Protein AF-A0A2U9IHQ5-F1 (afdb_monomer_lite)

Organism: NCBI:txid41673

Structure (mmCIF, N/CA/C/O backbone):
data_AF-A0A2U9IHQ5-F1
#
_entry.id   AF-A0A2U9IHQ5-F1
#
loop_
_atom_site.group_PDB
_atom_site.id
_atom_site.type_symbol
_atom_site.label_atom_id
_atom_site.label_alt_id
_atom_site.label_comp_id
_atom_site.label_asym_id
_atom_site.label_entity_id
_atom_site.label_seq_id
_atom_site.pdbx_PDB_ins_code
_atom_site.Cartn_x
_atom_site.Cartn_y
_atom_site.Cartn_z
_atom_site.occupancy
_atom_site.B_iso_or_equiv
_atom_site.auth_seq_id
_atom_site.auth_comp_id
_atom_site.auth_asym_id
_atom_site.auth_atom_id
_atom_site.pdbx_PDB_model_num
ATOM 1 N N . MET A 1 1 ? -23.491 16.744 39.537 1.00 53.31 1 MET A N 1
ATOM 2 C CA . MET A 1 1 ? -24.767 15.993 39.490 1.00 53.31 1 MET A CA 1
ATOM 3 C C . MET A 1 1 ? -25.216 15.752 40.927 1.00 53.31 1 MET A C 1
ATOM 5 O O . MET A 1 1 ? -24.406 15.285 41.714 1.00 53.31 1 MET A O 1
ATOM 9 N N . SER A 1 2 ? -26.410 16.218 41.304 1.00 63.22 2 SER A N 1
ATOM 10 C CA . S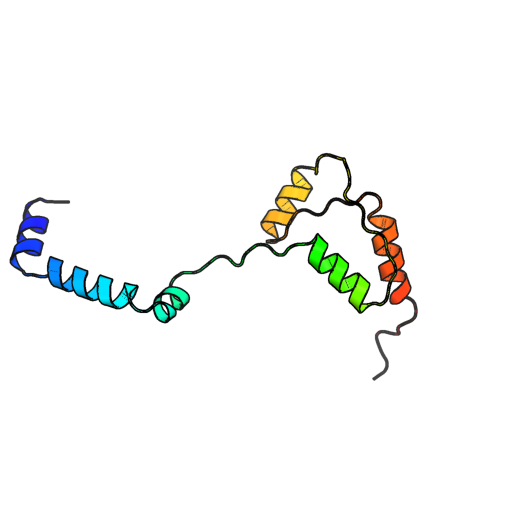ER A 1 2 ? -26.846 16.400 42.704 1.00 63.22 2 SER A CA 1
ATOM 11 C C . SER A 1 2 ? -26.927 15.088 43.510 1.00 63.22 2 SER A C 1
ATOM 13 O O . SER A 1 2 ? -27.412 14.080 43.001 1.00 63.22 2 SER A O 1
ATOM 15 N N . PHE A 1 3 ? -26.499 15.110 44.780 1.00 70.94 3 PHE A N 1
ATOM 16 C CA . PHE A 1 3 ? -26.532 13.970 45.719 1.00 70.94 3 PHE A CA 1
ATOM 17 C C . PHE A 1 3 ? -27.929 13.348 45.890 1.00 70.94 3 PHE A C 1
ATOM 19 O O . PHE A 1 3 ? -28.043 12.136 46.057 1.00 70.94 3 PHE A O 1
ATOM 26 N N . LEU A 1 4 ? -28.987 14.160 45.792 1.00 70.44 4 LEU A N 1
ATOM 27 C CA . LEU A 1 4 ? -30.382 13.709 45.882 1.00 70.44 4 LEU A CA 1
ATOM 28 C C . LEU A 1 4 ? -30.773 12.786 44.727 1.00 70.44 4 LEU A C 1
ATOM 30 O O . LEU A 1 4 ? -31.437 11.777 44.936 1.00 70.44 4 LEU A O 1
ATOM 34 N N . ILE A 1 5 ? -30.307 13.105 43.519 1.00 68.69 5 ILE A N 1
ATOM 35 C CA . ILE A 1 5 ? -30.549 12.284 42.332 1.00 68.69 5 ILE A CA 1
ATOM 36 C C . ILE A 1 5 ? -29.885 10.921 42.538 1.00 68.69 5 ILE A C 1
ATOM 38 O O . ILE A 1 5 ? -30.525 9.888 42.383 1.00 68.69 5 ILE A O 1
ATOM 42 N N . ARG A 1 6 ? -28.631 10.910 43.003 1.00 65.75 6 ARG A N 1
ATOM 43 C CA . ARG A 1 6 ? -27.877 9.674 43.253 1.00 65.75 6 ARG A CA 1
ATOM 44 C C . ARG A 1 6 ? -28.517 8.785 44.327 1.00 65.75 6 ARG A C 1
ATOM 46 O O . ARG A 1 6 ? -28.525 7.571 44.177 1.00 65.75 6 ARG A O 1
ATOM 53 N N . TYR A 1 7 ? -29.074 9.380 45.384 1.00 71.38 7 TYR A N 1
ATOM 54 C CA . TYR A 1 7 ? -29.791 8.645 46.429 1.00 71.38 7 TYR A CA 1
ATOM 55 C C . TYR A 1 7 ? -31.100 8.027 45.910 1.00 71.38 7 TYR A C 1
ATOM 57 O O . TYR A 1 7 ? -31.367 6.859 46.175 1.00 71.38 7 TYR A O 1
ATOM 65 N N . LEU A 1 8 ? -31.873 8.770 45.109 1.00 65.94 8 LEU A N 1
ATOM 66 C CA . LEU A 1 8 ? -33.109 8.274 44.490 1.00 65.94 8 LEU A CA 1
ATOM 67 C C . LEU A 1 8 ? -32.851 7.139 43.488 1.00 65.94 8 LEU A C 1
ATOM 69 O O . LEU A 1 8 ? -33.575 6.146 43.494 1.00 65.94 8 LEU A O 1
ATOM 73 N N . PHE A 1 9 ? -31.799 7.241 42.671 1.00 63.19 9 PHE A N 1
ATOM 74 C CA . PHE A 1 9 ? -31.387 6.164 41.758 1.00 63.19 9 PHE A CA 1
ATOM 75 C C . PHE A 1 9 ? -30.997 4.884 42.506 1.00 63.19 9 PHE A C 1
ATOM 77 O O . PHE A 1 9 ? -31.362 3.788 42.088 1.00 63.19 9 PHE A O 1
ATOM 84 N N . LYS A 1 10 ? -30.317 5.028 43.647 1.00 65.38 10 LYS A N 1
ATOM 85 C CA . LYS A 1 10 ? -29.891 3.897 44.475 1.00 65.38 10 LYS A CA 1
ATOM 86 C C . LYS A 1 10 ? -31.054 3.226 45.213 1.00 65.38 10 LYS A C 1
ATOM 88 O O . LYS A 1 10 ? -31.044 2.018 45.403 1.00 65.38 10 LYS A O 1
ATOM 93 N N . GLN A 1 11 ? -32.061 3.994 45.634 1.00 69.81 11 GLN A N 1
ATOM 94 C CA . GLN A 1 11 ? -33.216 3.457 46.363 1.00 69.81 11 GLN A CA 1
ATOM 95 C C . GLN A 1 11 ? -34.275 2.826 45.445 1.00 69.81 11 GLN A C 1
ATOM 97 O O . GLN A 1 11 ? -35.040 1.974 45.883 1.00 69.81 11 GLN A O 1
ATOM 102 N N . SER A 1 12 ? -34.325 3.245 44.180 1.00 72.00 12 SER A N 1
ATOM 103 C CA . SER A 1 12 ? -35.300 2.768 43.190 1.00 72.00 12 SER A CA 1
ATOM 104 C C . SER A 1 12 ? -34.889 1.476 42.479 1.00 72.00 12 SER A C 1
ATOM 106 O O . SER A 1 12 ? -35.662 0.973 41.671 1.00 72.00 12 SER A O 1
ATOM 108 N N . GLY A 1 13 ? -33.685 0.951 42.739 1.00 70.12 13 GLY A N 1
ATOM 109 C CA . GLY A 1 13 ? -33.154 -0.231 42.047 1.00 70.12 13 GLY A CA 1
ATOM 110 C C . GLY A 1 13 ? -32.787 0.019 40.580 1.00 70.12 13 GLY A C 1
ATOM 111 O O . GLY A 1 13 ? -32.290 -0.880 39.913 1.00 70.12 13 GLY A O 1
ATOM 112 N N . ILE A 1 14 ? -32.962 1.250 40.081 1.00 72.81 14 ILE A N 1
ATOM 113 C CA . ILE A 1 14 ? -32.634 1.626 38.700 1.00 72.81 14 ILE A CA 1
ATOM 114 C C . ILE A 1 14 ? -31.141 1.416 38.421 1.00 72.81 14 ILE A C 1
ATOM 116 O O . ILE A 1 14 ? -30.767 1.081 37.303 1.00 72.81 14 ILE A O 1
ATOM 120 N N . GLU A 1 15 ? -30.284 1.597 39.429 1.00 70.19 15 GLU A N 1
ATOM 121 C CA . GLU A 1 15 ? -28.846 1.345 39.301 1.00 70.19 15 GLU A CA 1
ATOM 122 C C . GLU A 1 15 ? -28.555 -0.133 38.983 1.00 70.19 15 GLU A C 1
ATOM 124 O O . GLU A 1 15 ? -27.732 -0.401 38.110 1.00 70.19 15 GLU A O 1
ATOM 129 N N . ASP A 1 16 ? -29.286 -1.074 39.591 1.00 76.81 16 ASP A N 1
ATOM 130 C CA . ASP A 1 16 ? -29.162 -2.510 39.311 1.00 76.81 16 ASP A CA 1
ATOM 131 C C . ASP A 1 16 ? -29.779 -2.870 37.953 1.00 76.81 16 ASP A C 1
ATOM 133 O O . ASP A 1 16 ? -29.166 -3.601 37.182 1.00 76.81 16 ASP A O 1
ATOM 137 N N . THR A 1 17 ? -30.921 -2.275 37.592 1.00 72.19 17 THR A N 1
ATOM 138 C CA . THR A 1 17 ? -31.567 -2.503 36.285 1.00 72.19 17 THR A CA 1
ATOM 139 C C . THR A 1 17 ? -30.731 -1.981 35.115 1.00 72.19 17 THR A C 1
ATOM 141 O O . THR A 1 17 ? -30.634 -2.627 34.075 1.00 72.19 17 THR A O 1
ATOM 144 N N . ILE A 1 18 ? -30.092 -0.815 35.267 1.00 73.50 18 ILE A N 1
ATOM 145 C CA . ILE A 1 18 ? -29.154 -0.287 34.264 1.00 7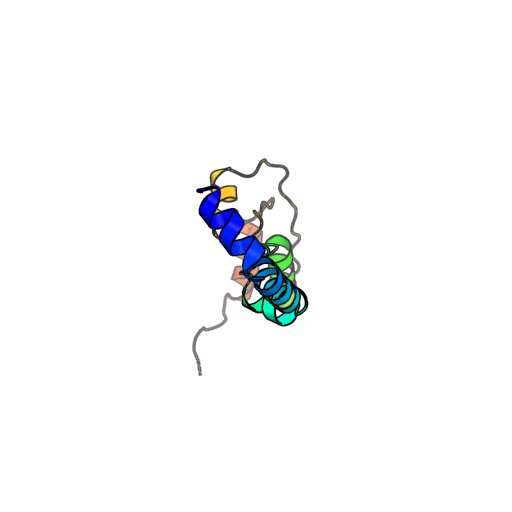3.50 18 ILE A CA 1
ATOM 146 C C . ILE A 1 18 ? -27.936 -1.205 34.152 1.00 73.50 18 ILE A C 1
ATOM 148 O O . ILE A 1 18 ? -27.408 -1.392 33.056 1.00 73.50 18 ILE A O 1
ATOM 152 N N . LYS A 1 19 ? -27.479 -1.763 35.274 1.00 76.38 19 LYS A N 1
ATOM 153 C CA . LYS A 1 19 ? -26.313 -2.638 35.312 1.00 76.38 19 LYS A CA 1
ATOM 154 C C . LYS A 1 19 ? -26.595 -3.994 34.663 1.00 76.38 19 LYS A C 1
ATOM 156 O O . LYS A 1 19 ? -25.791 -4.409 33.838 1.00 76.38 19 LYS A O 1
ATOM 161 N N . GLU A 1 20 ? -27.744 -4.607 34.942 1.00 77.81 20 GLU A N 1
ATOM 162 C CA . GLU A 1 20 ? -28.218 -5.815 34.249 1.00 77.81 20 GLU A CA 1
ATOM 163 C C . GLU A 1 20 ? -28.378 -5.566 32.748 1.00 77.81 20 GLU A C 1
ATOM 165 O O . GLU A 1 20 ? -27.838 -6.321 31.949 1.00 77.81 20 GLU A O 1
ATOM 170 N N . ALA A 1 21 ? -29.021 -4.463 32.349 1.00 72.38 21 ALA A N 1
ATOM 171 C CA . ALA A 1 21 ? -29.175 -4.125 30.934 1.00 72.38 21 ALA A CA 1
ATOM 172 C C . ALA A 1 21 ? -27.820 -3.904 30.234 1.00 72.38 21 ALA A C 1
ATOM 174 O O . ALA A 1 21 ? -27.630 -4.315 29.092 1.00 72.38 21 ALA A O 1
ATOM 175 N N . MET A 1 22 ? -26.855 -3.268 30.907 1.00 69.00 22 MET A N 1
ATOM 176 C CA . MET A 1 22 ? -25.492 -3.110 30.389 1.00 69.00 22 MET A CA 1
ATOM 177 C C . MET A 1 22 ? -24.755 -4.449 30.288 1.00 69.00 22 MET A C 1
ATOM 179 O O . MET A 1 22 ? -24.048 -4.658 29.304 1.00 69.00 22 MET A O 1
ATOM 183 N N . GLU A 1 23 ? -24.903 -5.346 31.265 1.00 73.69 23 GLU A N 1
ATOM 184 C CA . GLU A 1 23 ? -24.324 -6.696 31.227 1.00 73.69 23 GLU A CA 1
ATOM 185 C C . GLU A 1 23 ? -24.926 -7.531 30.090 1.00 73.69 23 GLU A C 1
ATOM 187 O O . GLU A 1 23 ? -24.182 -8.170 29.351 1.00 73.69 23 GLU A O 1
ATOM 192 N N . GLU A 1 24 ? -26.236 -7.445 29.863 1.00 68.56 24 GLU A N 1
ATOM 193 C CA . GLU A 1 24 ? -26.917 -8.127 28.759 1.00 68.56 24 GLU A CA 1
ATOM 194 C C . GLU A 1 24 ? -26.422 -7.604 27.399 1.00 68.56 24 GLU A C 1
ATOM 196 O O . GLU A 1 24 ? -25.996 -8.385 26.547 1.00 68.56 24 GLU A O 1
ATOM 201 N N . ILE A 1 25 ? -26.338 -6.277 27.238 1.00 67.75 25 ILE A N 1
ATOM 202 C CA . ILE A 1 25 ? -25.814 -5.615 26.030 1.00 67.75 25 ILE A CA 1
ATOM 203 C C . ILE A 1 25 ? -24.341 -5.956 25.776 1.00 67.75 25 ILE A C 1
ATOM 205 O O . ILE A 1 25 ? -23.929 -6.090 24.626 1.00 67.75 25 ILE A O 1
ATOM 209 N N . THR A 1 26 ? -23.525 -6.060 26.828 1.00 67.25 26 THR A N 1
ATOM 210 C CA . THR A 1 26 ? -22.088 -6.348 26.682 1.00 67.25 26 THR A CA 1
ATOM 211 C C . THR A 1 26 ? -21.770 -7.835 26.554 1.00 67.25 26 THR A C 1
ATOM 213 O O . THR A 1 26 ? -20.682 -8.180 26.088 1.00 67.25 26 THR A O 1
ATOM 216 N N . SER A 1 27 ? -22.700 -8.714 26.932 1.00 72.31 27 SER A N 1
ATOM 217 C CA . SER A 1 27 ? -22.550 -10.166 26.802 1.00 72.31 27 SER A CA 1
ATOM 218 C C . SER A 1 27 ? -22.721 -10.666 25.365 1.00 72.31 27 SER A C 1
ATOM 220 O O . SER A 1 27 ? -22.121 -11.678 24.994 1.00 72.31 27 SER A O 1
ATOM 222 N N . ASP A 1 28 ? -23.473 -9.936 24.539 1.00 72.88 28 ASP A N 1
ATOM 223 C CA . ASP A 1 28 ? -23.677 -10.261 23.132 1.00 72.88 28 ASP A CA 1
ATOM 224 C C . ASP A 1 28 ? -22.614 -9.578 22.258 1.00 72.88 28 ASP A C 1
ATOM 226 O O . ASP A 1 28 ? -22.681 -8.397 21.901 1.00 72.88 28 ASP A O 1
ATOM 230 N N . LYS A 1 29 ? -21.584 -10.354 21.921 1.00 67.56 29 LYS A N 1
ATOM 231 C CA . LYS A 1 29 ? -20.464 -9.902 21.094 1.00 67.56 29 LYS A CA 1
ATOM 232 C C . LYS A 1 29 ? -20.903 -9.516 19.676 1.00 67.56 29 LYS A C 1
ATOM 234 O O . LYS A 1 29 ? -20.298 -8.612 19.102 1.00 67.56 29 LYS A O 1
ATOM 239 N N . ASP A 1 30 ? -21.947 -10.146 19.139 1.00 71.12 30 ASP A N 1
ATOM 240 C CA . ASP A 1 30 ? -22.455 -9.857 17.796 1.00 71.12 30 ASP A CA 1
ATOM 241 C C . ASP A 1 30 ? -23.227 -8.527 17.791 1.00 71.12 30 ASP A C 1
ATOM 243 O O . ASP A 1 30 ? -23.089 -7.717 16.871 1.00 71.12 30 ASP A O 1
ATOM 247 N N . PHE A 1 31 ? -23.963 -8.238 18.868 1.00 68.19 31 PHE A N 1
ATOM 248 C CA . PHE A 1 31 ? -24.610 -6.940 19.081 1.00 68.19 31 PHE A CA 1
ATOM 249 C C . PHE A 1 31 ? -23.598 -5.805 19.300 1.00 68.19 31 PHE A C 1
ATOM 251 O O . PHE A 1 31 ? -23.733 -4.720 18.728 1.00 68.19 31 PHE A O 1
ATOM 258 N N . LEU A 1 32 ? -22.538 -6.052 20.075 1.00 67.88 32 LEU A N 1
ATOM 259 C CA . LEU A 1 32 ? -21.444 -5.092 20.237 1.00 67.88 32 LEU A CA 1
ATOM 260 C C . LEU A 1 32 ? -20.730 -4.803 18.912 1.00 67.88 32 LEU A C 1
ATOM 262 O O . LEU A 1 32 ? -20.388 -3.651 18.653 1.00 67.88 32 LEU A O 1
ATOM 266 N N . ASP A 1 33 ? -20.536 -5.808 18.058 1.00 67.81 33 ASP A N 1
ATOM 267 C CA . ASP A 1 33 ? -19.934 -5.628 16.733 1.00 67.81 33 ASP A CA 1
ATOM 268 C C . ASP A 1 33 ? -20.834 -4.815 15.777 1.00 67.81 33 ASP A C 1
ATOM 270 O O . ASP A 1 33 ? -20.314 -4.148 14.882 1.00 67.81 33 ASP A O 1
ATOM 274 N N . LEU A 1 34 ? -22.158 -4.791 15.993 1.00 68.44 34 LEU A N 1
ATOM 275 C CA . LEU A 1 34 ? -23.107 -3.956 15.238 1.00 68.44 34 LEU A CA 1
ATOM 276 C C . LEU A 1 34 ? -23.119 -2.483 15.677 1.00 68.44 34 LEU A C 1
ATOM 278 O O . LEU A 1 34 ? -23.372 -1.599 14.857 1.00 68.44 34 LEU A O 1
ATOM 282 N N . ILE A 1 35 ? -22.876 -2.203 16.960 1.00 72.38 35 ILE A N 1
ATOM 283 C CA . ILE A 1 35 ? -22.979 -0.843 17.526 1.00 72.38 35 ILE A CA 1
ATOM 284 C C . ILE A 1 35 ? -21.619 -0.152 17.574 1.00 72.38 35 ILE A C 1
ATOM 286 O O . ILE A 1 35 ? -21.517 1.066 17.396 1.00 72.38 35 ILE A O 1
ATOM 290 N N . ILE A 1 36 ? -20.553 -0.914 17.814 1.00 70.88 36 ILE A N 1
ATOM 291 C CA . ILE A 1 36 ? -19.198 -0.383 17.817 1.00 70.88 36 ILE A CA 1
ATOM 292 C C . ILE A 1 36 ? -18.780 -0.194 16.362 1.00 70.88 36 ILE A C 1
ATOM 294 O O . ILE A 1 36 ? -18.376 -1.138 15.685 1.00 70.88 36 ILE A O 1
ATOM 298 N N . ILE A 1 37 ? -18.808 1.057 15.900 1.00 66.19 37 ILE A N 1
ATOM 299 C CA . ILE A 1 37 ? -18.168 1.448 14.643 1.00 66.19 37 ILE A CA 1
ATOM 300 C C . ILE A 1 37 ? -16.662 1.232 14.818 1.00 66.19 37 ILE A C 1
ATOM 302 O O . ILE A 1 37 ? -15.935 2.103 15.301 1.00 66.19 37 ILE A O 1
ATOM 306 N N . ARG A 1 38 ? -16.184 0.038 14.463 1.00 66.69 38 ARG A N 1
ATOM 307 C CA . ARG A 1 38 ? -14.756 -0.250 14.398 1.00 66.69 38 ARG A CA 1
ATOM 308 C C . ARG A 1 38 ? -14.224 0.394 13.121 1.00 66.69 38 ARG A C 1
ATOM 310 O O . ARG A 1 38 ? -14.679 0.023 12.037 1.00 66.69 38 ARG A O 1
ATOM 317 N N . PRO A 1 39 ? -13.284 1.354 13.204 1.00 66.62 39 PRO A N 1
ATOM 318 C CA . PRO A 1 39 ? -12.628 1.838 12.003 1.00 66.62 39 PRO A CA 1
ATOM 319 C C . PRO A 1 39 ? -11.979 0.638 11.313 1.00 66.62 39 PRO A C 1
ATOM 321 O O . PRO A 1 39 ? -11.297 -0.163 11.958 1.00 66.62 39 PRO A O 1
ATOM 324 N N . SER A 1 40 ? -12.238 0.483 10.014 1.00 73.50 40 SER A N 1
ATOM 325 C CA . SER A 1 40 ? -11.587 -0.571 9.240 1.00 73.50 40 SER A CA 1
ATOM 326 C C . SER A 1 40 ? -10.075 -0.376 9.343 1.00 73.50 40 SER A C 1
ATOM 328 O O . SER A 1 40 ? -9.615 0.755 9.147 1.00 73.50 40 SER A O 1
ATOM 330 N N . PRO A 1 41 ? -9.300 -1.429 9.659 1.00 80.19 41 PRO A N 1
ATOM 331 C CA . PRO A 1 41 ? -7.853 -1.305 9.731 1.00 80.19 41 PRO A CA 1
ATOM 332 C C . PRO A 1 41 ? -7.319 -0.779 8.392 1.00 80.19 41 PRO A C 1
ATOM 334 O O . PRO A 1 41 ? -7.887 -1.105 7.343 1.00 80.19 41 PRO A O 1
ATOM 337 N N . PRO A 1 42 ? -6.258 0.043 8.409 1.00 82.06 42 PRO A N 1
ATOM 338 C CA . PRO A 1 42 ? -5.707 0.584 7.181 1.00 82.06 42 PRO A CA 1
ATOM 339 C C . PRO A 1 42 ? -5.236 -0.555 6.281 1.00 82.06 42 PRO A C 1
ATOM 341 O O . PRO A 1 42 ? -4.593 -1.502 6.743 1.00 82.06 42 PRO A O 1
ATOM 344 N N . SER A 1 43 ? -5.541 -0.455 4.989 1.00 86.38 43 SER A N 1
ATOM 345 C CA . SER A 1 43 ? -5.078 -1.446 4.021 1.00 86.38 43 SER A CA 1
ATOM 346 C C . SER A 1 43 ? -3.560 -1.353 3.848 1.00 86.38 43 SER A C 1
ATOM 348 O O . SER A 1 43 ? -2.989 -0.257 3.802 1.00 86.38 43 SER A O 1
ATOM 350 N N . ASN A 1 44 ? -2.886 -2.501 3.757 1.00 91.31 44 ASN A N 1
ATOM 351 C CA . ASN A 1 44 ? -1.446 -2.549 3.542 1.00 91.31 44 ASN A CA 1
ATOM 352 C C . ASN A 1 44 ? -1.122 -2.331 2.057 1.00 91.31 44 ASN A C 1
ATOM 354 O O . ASN A 1 44 ? -1.136 -3.270 1.262 1.00 91.31 44 ASN A O 1
ATOM 358 N N . SER A 1 45 ? -0.766 -1.097 1.693 1.00 91.12 45 SER A N 1
ATOM 359 C CA . SER A 1 45 ? -0.497 -0.685 0.310 1.00 91.12 45 SER A CA 1
ATOM 360 C C . SER A 1 45 ? 0.538 -1.554 -0.401 1.00 91.12 45 SER A C 1
AT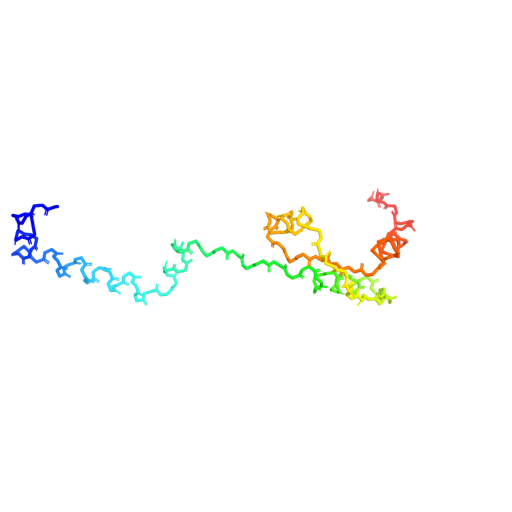OM 362 O O . SER A 1 45 ? 0.389 -1.834 -1.588 1.00 91.12 45 SER A O 1
ATOM 364 N N . LYS A 1 46 ? 1.593 -1.992 0.302 1.00 91.06 46 LYS A N 1
ATOM 365 C CA . LYS A 1 46 ? 2.648 -2.822 -0.300 1.00 91.06 46 LYS A CA 1
ATOM 366 C C . LYS A 1 46 ? 2.130 -4.216 -0.624 1.00 91.06 46 LYS A C 1
ATOM 368 O O . LYS A 1 46 ? 2.417 -4.751 -1.690 1.00 91.06 46 LYS A O 1
ATOM 373 N N . GLU A 1 47 ? 1.370 -4.799 0.296 1.00 91.88 47 GLU A N 1
ATOM 374 C CA . GLU A 1 47 ? 0.778 -6.119 0.108 1.00 91.88 47 GLU A CA 1
ATOM 375 C C . GLU A 1 47 ? -0.241 -6.112 -1.032 1.00 91.88 47 GLU A C 1
ATOM 377 O O . GLU A 1 47 ? -0.190 -6.980 -1.900 1.00 91.88 47 GLU A O 1
ATOM 382 N N . GLU A 1 48 ? -1.102 -5.097 -1.084 1.00 91.31 48 GLU A N 1
ATOM 383 C CA . GLU A 1 48 ? -2.071 -4.928 -2.168 1.00 91.31 48 GLU A CA 1
ATOM 384 C C . GLU A 1 48 ? -1.388 -4.730 -3.527 1.00 91.31 48 GLU A C 1
ATOM 386 O O . GLU A 1 48 ? -1.781 -5.352 -4.515 1.00 91.31 48 GLU A O 1
ATOM 391 N N . LEU A 1 49 ? -0.302 -3.952 -3.582 1.00 92.56 49 LEU A N 1
ATOM 392 C CA . LEU A 1 49 ? 0.479 -3.803 -4.807 1.00 92.56 49 LEU A CA 1
ATOM 393 C C . LEU A 1 49 ? 1.130 -5.129 -5.240 1.00 92.56 49 LEU A C 1
ATOM 395 O O . LEU A 1 49 ? 1.074 -5.480 -6.417 1.00 92.56 49 LEU A O 1
ATOM 399 N N . MET A 1 50 ? 1.704 -5.899 -4.309 1.00 92.44 50 MET A N 1
ATOM 400 C CA . MET A 1 50 ? 2.269 -7.222 -4.614 1.00 92.44 50 MET A CA 1
ATOM 401 C C . MET A 1 50 ? 1.202 -8.207 -5.104 1.00 92.44 50 MET A C 1
ATOM 403 O O . MET A 1 50 ? 1.445 -8.948 -6.058 1.00 92.44 50 MET A O 1
ATOM 407 N N . LYS A 1 51 ? 0.010 -8.206 -4.490 1.00 93.31 51 LYS A N 1
ATOM 408 C CA . LYS A 1 51 ? -1.135 -9.008 -4.949 1.00 93.31 51 LYS A CA 1
ATOM 409 C C . LYS A 1 51 ? -1.522 -8.634 -6.376 1.00 93.31 51 LYS A C 1
ATOM 411 O O . LYS A 1 51 ? -1.688 -9.526 -7.201 1.00 93.31 51 LYS A O 1
ATOM 416 N N . LEU A 1 52 ? -1.613 -7.339 -6.680 1.00 91.44 52 LEU A N 1
ATOM 417 C CA . LEU A 1 52 ? -1.929 -6.853 -8.022 1.00 91.44 52 LEU A CA 1
ATOM 418 C C . LEU A 1 52 ? -0.896 -7.327 -9.051 1.00 91.44 52 LEU A C 1
ATOM 420 O O . LEU A 1 52 ? -1.270 -7.916 -10.058 1.00 91.44 52 LEU A O 1
ATOM 424 N N . ILE A 1 53 ? 0.395 -7.153 -8.775 1.00 92.38 53 ILE A N 1
ATOM 425 C CA . ILE A 1 53 ? 1.482 -7.577 -9.672 1.00 92.38 53 ILE A CA 1
ATOM 426 C C . ILE A 1 53 ? 1.436 -9.087 -9.923 1.00 92.38 53 ILE A C 1
ATOM 428 O O . ILE A 1 53 ? 1.504 -9.525 -11.073 1.00 92.38 53 ILE A O 1
ATOM 432 N N . LYS A 1 54 ? 1.233 -9.880 -8.864 1.00 92.44 54 LYS A N 1
ATOM 433 C CA . LYS A 1 54 ? 1.087 -11.336 -8.963 1.00 92.44 54 LYS A CA 1
ATOM 434 C C . LYS A 1 54 ? -0.133 -11.734 -9.793 1.00 92.44 54 LYS A C 1
ATOM 436 O O . LYS A 1 54 ? -0.030 -12.634 -10.622 1.00 92.44 54 LYS A O 1
ATOM 441 N N . ASN A 1 55 ? -1.266 -11.063 -9.598 1.00 91.62 55 ASN A N 1
ATOM 442 C CA . ASN A 1 55 ? -2.496 -11.328 -10.346 1.00 91.62 55 ASN A CA 1
ATOM 443 C C . ASN A 1 55 ? -2.350 -11.000 -11.839 1.00 91.62 55 ASN A C 1
ATOM 445 O O . ASN A 1 55 ? -2.971 -11.659 -12.666 1.00 91.62 55 ASN A O 1
ATOM 449 N N . LEU A 1 56 ? -1.511 -10.020 -12.182 1.00 90.38 56 LEU A N 1
ATOM 450 C CA . LEU A 1 56 ? -1.182 -9.672 -13.567 1.00 90.38 56 LEU A CA 1
ATOM 451 C C . LEU A 1 56 ? -0.095 -10.574 -14.180 1.00 90.38 56 LEU A C 1
ATOM 453 O O . LEU A 1 56 ? 0.219 -10.430 -15.360 1.00 90.38 56 LEU A O 1
ATOM 457 N N . GLY A 1 57 ? 0.491 -11.492 -13.403 1.00 89.31 57 GLY A N 1
ATOM 458 C CA . GLY A 1 57 ? 1.582 -12.358 -13.856 1.00 89.31 57 GLY A CA 1
ATOM 459 C C . GLY A 1 57 ? 2.871 -11.599 -14.183 1.00 89.31 57 GLY A C 1
ATOM 460 O O . GLY A 1 57 ? 3.657 -12.061 -15.008 1.00 89.31 57 GLY A O 1
ATOM 461 N N . LEU A 1 58 ? 3.073 -10.424 -13.580 1.00 89.50 58 LEU A N 1
ATOM 462 C CA . LEU A 1 58 ? 4.242 -9.580 -13.817 1.00 89.50 58 LEU A CA 1
ATOM 463 C C . LEU A 1 58 ? 5.367 -9.939 -12.840 1.00 89.50 58 LEU A C 1
ATOM 465 O O . LEU A 1 58 ? 5.128 -10.115 -11.646 1.00 89.50 58 LEU A O 1
ATOM 469 N N . ASP A 1 59 ? 6.601 -9.989 -13.339 1.00 87.12 59 ASP A N 1
ATOM 470 C CA . ASP A 1 59 ? 7.800 -10.128 -12.510 1.00 87.12 59 ASP A CA 1
ATOM 471 C C . ASP A 1 59 ? 8.406 -8.741 -12.257 1.00 87.12 59 ASP A C 1
ATOM 473 O O . ASP A 1 59 ? 9.158 -8.195 -13.069 1.00 87.12 59 ASP A O 1
ATOM 477 N N . ILE A 1 60 ? 7.978 -8.111 -11.161 1.00 88.50 60 ILE A N 1
ATOM 478 C CA . ILE A 1 60 ? 8.427 -6.778 -10.757 1.00 88.50 60 ILE A CA 1
ATOM 479 C C . ILE A 1 60 ? 8.982 -6.861 -9.341 1.00 88.50 60 ILE A C 1
ATOM 481 O O . ILE A 1 60 ? 8.260 -7.147 -8.385 1.00 88.50 60 ILE A O 1
ATOM 485 N N . GLU A 1 61 ? 10.261 -6.534 -9.198 1.00 86.12 61 GLU A N 1
ATOM 486 C CA . GLU A 1 61 ? 10.904 -6.438 -7.896 1.00 86.12 61 GLU A CA 1
ATOM 487 C C . GLU A 1 61 ? 10.516 -5.120 -7.203 1.00 86.12 61 GLU A C 1
ATOM 489 O O . GLU A 1 61 ? 10.882 -4.032 -7.651 1.00 86.12 61 GLU A O 1
ATOM 494 N N . ILE A 1 62 ? 9.773 -5.208 -6.095 1.00 87.25 62 ILE A N 1
ATOM 495 C CA . ILE A 1 62 ? 9.459 -4.051 -5.247 1.00 87.25 62 ILE A CA 1
ATOM 496 C C . ILE A 1 62 ? 10.470 -3.977 -4.107 1.00 87.25 62 ILE A C 1
ATOM 498 O O . ILE A 1 62 ? 10.460 -4.811 -3.200 1.00 87.25 62 ILE A O 1
ATOM 502 N N . ARG A 1 63 ? 11.285 -2.922 -4.111 1.00 88.19 63 ARG A N 1
ATOM 503 C CA . ARG A 1 63 ? 12.200 -2.590 -3.015 1.00 88.19 63 ARG A CA 1
ATOM 504 C C . ARG A 1 63 ? 11.703 -1.377 -2.251 1.00 88.19 63 ARG A C 1
ATOM 506 O O . ARG A 1 63 ? 11.273 -0.397 -2.861 1.00 88.19 63 ARG A O 1
ATOM 513 N N . ASP A 1 64 ? 11.783 -1.457 -0.927 1.00 86.69 64 ASP A N 1
ATOM 514 C CA . ASP A 1 64 ? 11.472 -0.323 -0.063 1.00 86.69 64 ASP A CA 1
ATOM 515 C C . ASP A 1 64 ? 12.545 0.749 -0.235 1.00 86.69 64 ASP A C 1
ATOM 517 O O . ASP A 1 64 ? 13.744 0.464 -0.217 1.00 86.69 64 ASP A O 1
ATOM 521 N N . SER A 1 65 ? 12.102 1.989 -0.393 1.00 86.88 65 SER A N 1
ATOM 522 C CA . SER A 1 65 ? 13.002 3.133 -0.401 1.00 86.88 65 SER A CA 1
ATOM 523 C C . SER A 1 65 ? 13.620 3.312 0.989 1.00 86.88 65 SER A C 1
ATOM 525 O O . SER A 1 65 ? 12.956 3.179 2.016 1.00 86.88 65 SER A O 1
ATOM 527 N N . LYS A 1 66 ? 14.917 3.633 1.027 1.00 86.44 66 LYS A N 1
ATOM 528 C CA . LYS A 1 66 ? 15.628 3.986 2.270 1.00 86.44 66 LYS A CA 1
ATOM 529 C C . LYS A 1 66 ? 15.376 5.432 2.706 1.00 86.44 66 LYS A C 1
ATOM 531 O O . LYS A 1 66 ? 15.885 5.850 3.745 1.00 86.44 66 LYS A O 1
ATOM 536 N N . ASN A 1 67 ? 14.654 6.207 1.899 1.00 85.75 67 ASN A N 1
ATOM 537 C CA . ASN A 1 67 ? 14.408 7.612 2.170 1.00 85.75 67 ASN A CA 1
ATOM 538 C C . ASN A 1 67 ? 13.313 7.787 3.221 1.00 85.75 67 ASN A C 1
ATOM 540 O O . ASN A 1 67 ? 12.407 6.969 3.376 1.00 85.75 67 ASN A O 1
ATOM 544 N N . THR A 1 68 ? 13.380 8.905 3.937 1.00 85.38 68 THR A N 1
ATOM 545 C CA . THR A 1 68 ? 12.285 9.314 4.811 1.00 85.38 68 THR A CA 1
ATOM 546 C C . THR A 1 68 ? 11.084 9.708 3.958 1.00 85.38 68 THR A C 1
ATOM 548 O O . THR A 1 68 ? 11.198 10.547 3.064 1.00 85.38 68 THR A O 1
ATOM 551 N N . ILE A 1 69 ? 9.921 9.134 4.264 1.00 86.56 69 ILE A N 1
ATOM 552 C CA . ILE A 1 69 ? 8.672 9.457 3.574 1.00 86.56 69 ILE A CA 1
ATOM 553 C C . ILE A 1 69 ? 8.308 10.920 3.837 1.00 86.56 69 ILE A C 1
ATOM 555 O O . ILE A 1 69 ? 8.223 11.347 4.991 1.00 86.56 69 ILE A O 1
ATOM 559 N N . ASP A 1 70 ? 8.043 11.662 2.763 1.00 91.19 70 ASP A N 1
ATOM 560 C CA . ASP A 1 70 ? 7.523 13.028 2.823 1.00 91.19 70 ASP A CA 1
ATOM 561 C C . ASP A 1 70 ? 6.272 13.097 3.731 1.00 91.19 70 ASP A C 1
ATOM 563 O O . ASP A 1 70 ? 5.314 12.338 3.515 1.00 91.19 70 ASP A O 1
ATOM 567 N N . PRO A 1 71 ? 6.243 13.998 4.736 1.00 92.31 71 PRO A N 1
ATOM 568 C CA . PRO A 1 71 ? 5.089 14.210 5.604 1.00 92.31 71 PRO A CA 1
ATOM 569 C C . PRO A 1 71 ? 3.760 14.390 4.863 1.00 92.31 71 PRO A C 1
ATOM 571 O O . PRO A 1 71 ? 2.738 13.887 5.334 1.00 92.31 71 PRO A O 1
ATOM 574 N N . ILE A 1 72 ? 3.761 15.059 3.703 1.00 93.06 72 ILE A N 1
ATOM 575 C CA . ILE A 1 72 ? 2.545 15.268 2.905 1.00 93.06 72 ILE A CA 1
ATOM 576 C C . ILE A 1 72 ? 2.037 13.923 2.379 1.00 93.06 72 ILE A C 1
ATOM 578 O O . ILE A 1 72 ? 0.883 13.568 2.617 1.00 93.06 72 ILE A O 1
ATOM 582 N N . ARG A 1 73 ? 2.913 13.122 1.756 1.00 88.56 73 ARG A N 1
ATOM 583 C CA . ARG A 1 73 ? 2.573 11.784 1.233 1.00 88.56 73 ARG A CA 1
ATOM 584 C C . ARG A 1 73 ? 2.086 10.855 2.343 1.00 88.56 73 ARG A C 1
ATOM 586 O O . ARG A 1 73 ? 1.109 10.129 2.163 1.00 88.56 73 ARG A O 1
ATOM 593 N N . ARG A 1 74 ? 2.733 10.908 3.510 1.00 91.56 74 ARG A N 1
ATOM 594 C CA . ARG A 1 74 ? 2.314 10.154 4.696 1.00 91.56 74 ARG A CA 1
ATOM 595 C C . ARG A 1 74 ? 0.907 10.550 5.147 1.00 91.56 74 ARG A C 1
ATOM 597 O O . ARG A 1 74 ? 0.094 9.670 5.411 1.00 91.56 74 ARG A O 1
ATOM 604 N N . SER A 1 75 ? 0.618 11.848 5.216 1.00 91.38 75 SER A N 1
ATOM 605 C CA . SER A 1 75 ? -0.701 12.362 5.599 1.00 91.38 75 SER A CA 1
ATOM 606 C C . SER A 1 75 ? -1.794 11.942 4.611 1.00 91.38 75 SER A C 1
ATOM 608 O O . SER A 1 75 ? -2.867 11.495 5.021 1.00 91.38 75 SER A O 1
ATOM 610 N N . THR A 1 76 ? -1.505 11.994 3.307 1.00 92.94 76 THR A N 1
ATOM 611 C CA . THR A 1 76 ? -2.422 11.528 2.258 1.00 92.94 76 THR A CA 1
ATOM 612 C C . THR A 1 76 ? -2.743 10.043 2.401 1.00 92.94 76 THR A C 1
ATOM 614 O O . THR A 1 76 ? -3.913 9.675 2.350 1.00 92.94 76 THR A O 1
ATOM 617 N N . ALA A 1 77 ? -1.736 9.194 2.633 1.00 90.56 77 ALA A N 1
ATOM 618 C CA . ALA A 1 77 ? -1.946 7.759 2.820 1.00 90.56 77 ALA A CA 1
ATOM 619 C C . ALA A 1 77 ? -2.827 7.461 4.046 1.00 90.56 77 ALA A C 1
ATOM 621 O O . ALA A 1 77 ? -3.800 6.717 3.942 1.00 90.56 77 ALA A O 1
ATOM 622 N N . ILE A 1 78 ? -2.554 8.120 5.178 1.00 90.00 78 ILE A N 1
ATOM 623 C CA . ILE A 1 78 ? -3.365 7.986 6.398 1.00 90.00 78 ILE A CA 1
ATOM 624 C C . ILE A 1 78 ? -4.811 8.427 6.142 1.00 90.00 78 ILE A C 1
ATOM 626 O O . ILE A 1 78 ? -5.743 7.728 6.528 1.00 90.00 78 ILE A O 1
ATOM 630 N N . SER A 1 79 ? -5.003 9.553 5.449 1.00 90.31 79 SER A N 1
ATOM 631 C CA . SER A 1 79 ? -6.336 10.074 5.116 1.00 90.31 79 SER A CA 1
ATOM 632 C C . SER A 1 79 ? -7.114 9.140 4.183 1.00 90.31 79 SER A C 1
ATOM 634 O O . SER A 1 79 ? -8.335 9.062 4.270 1.00 90.31 79 SER A O 1
ATOM 636 N N . ALA A 1 80 ? -6.413 8.406 3.317 1.00 89.81 80 ALA A N 1
ATOM 637 C CA . ALA A 1 80 ? -6.987 7.390 2.438 1.00 89.81 80 ALA A CA 1
ATOM 638 C C . ALA A 1 80 ? -7.173 6.016 3.117 1.00 89.81 80 ALA A C 1
ATOM 640 O O . ALA A 1 80 ? -7.568 5.063 2.452 1.00 89.81 80 ALA A O 1
ATOM 641 N N . ASN A 1 81 ? -6.902 5.901 4.423 1.00 90.00 81 ASN A N 1
ATOM 642 C CA . ASN A 1 81 ? -6.930 4.650 5.185 1.00 90.00 81 ASN A CA 1
ATOM 643 C C . ASN A 1 81 ? -6.025 3.547 4.599 1.00 90.00 81 ASN A C 1
ATOM 645 O O . ASN A 1 81 ? -6.393 2.371 4.546 1.00 90.00 81 ASN A O 1
ATOM 649 N N . VAL A 1 82 ? -4.827 3.927 4.148 1.00 91.31 82 VAL A N 1
ATOM 650 C C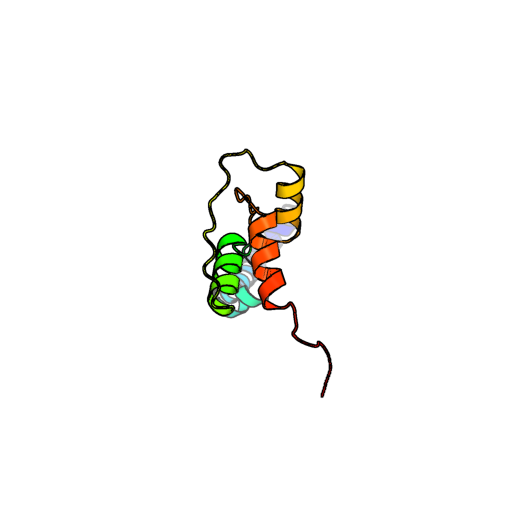A . VAL A 1 82 ? -3.815 3.000 3.627 1.00 91.31 82 VAL A CA 1
ATOM 651 C C . VAL A 1 82 ? -2.443 3.258 4.248 1.00 91.31 82 VAL A C 1
ATOM 653 O O . VAL A 1 82 ? -2.150 4.350 4.743 1.00 91.31 82 VAL A O 1
ATOM 656 N N . THR A 1 83 ? -1.562 2.258 4.226 1.00 91.75 83 THR A N 1
ATOM 657 C CA . THR A 1 83 ? -0.177 2.448 4.677 1.00 91.75 83 THR A CA 1
ATOM 658 C C . THR A 1 83 ? 0.613 3.298 3.669 1.00 91.75 83 THR A C 1
ATOM 660 O O . THR A 1 83 ? 0.463 3.116 2.458 1.00 91.75 83 THR A O 1
ATOM 663 N N . PRO A 1 84 ? 1.466 4.242 4.109 1.00 89.94 84 PRO A N 1
ATOM 664 C CA . PRO A 1 84 ? 2.335 4.976 3.195 1.00 89.94 84 PRO A CA 1
ATOM 665 C C . PRO A 1 84 ? 3.259 4.014 2.444 1.00 89.94 84 PRO A C 1
ATOM 667 O O . PRO A 1 84 ? 3.945 3.203 3.065 1.00 89.94 84 PRO A O 1
ATOM 670 N N . LEU A 1 85 ? 3.280 4.119 1.117 1.00 88.94 85 LEU A N 1
ATOM 671 C CA . LEU A 1 85 ? 4.143 3.316 0.260 1.00 88.94 85 LEU A CA 1
ATOM 672 C C . LEU A 1 85 ? 5.309 4.170 -0.236 1.00 88.94 85 LEU A C 1
ATOM 674 O O . LEU A 1 85 ? 5.093 5.192 -0.892 1.00 88.94 85 LEU A O 1
ATOM 678 N N . ASP A 1 86 ? 6.533 3.728 0.044 1.00 90.06 86 ASP A N 1
ATOM 679 C CA . ASP A 1 86 ? 7.743 4.342 -0.494 1.00 90.06 86 ASP A CA 1
ATOM 680 C C . ASP A 1 86 ? 8.659 3.270 -1.080 1.00 90.06 86 ASP A C 1
ATOM 682 O O . ASP A 1 86 ? 9.127 2.370 -0.386 1.00 90.06 86 ASP A O 1
ATOM 686 N N . ILE A 1 87 ? 8.869 3.351 -2.390 1.00 91.06 87 ILE A N 1
ATOM 687 C CA . ILE A 1 87 ? 9.574 2.349 -3.194 1.00 91.06 87 ILE A CA 1
ATOM 688 C C . ILE A 1 87 ? 10.661 3.040 -4.010 1.00 91.06 87 ILE A C 1
ATOM 690 O O . ILE A 1 87 ? 10.492 4.201 -4.372 1.00 91.06 87 ILE A O 1
ATOM 694 N N . GLU A 1 88 ? 11.772 2.353 -4.284 1.00 88.38 88 GLU A N 1
ATOM 695 C CA . GLU A 1 88 ? 12.948 2.975 -4.921 1.00 88.38 88 GLU A CA 1
ATOM 696 C C . GLU A 1 88 ? 12.644 3.536 -6.324 1.00 88.38 88 GLU A C 1
ATOM 698 O O . GLU A 1 88 ? 13.021 4.666 -6.623 1.00 88.38 88 GLU A O 1
ATOM 703 N N . ASN A 1 89 ? 11.910 2.792 -7.163 1.00 88.38 89 ASN A N 1
ATOM 704 C CA . ASN A 1 89 ? 11.634 3.157 -8.562 1.00 88.38 89 ASN A CA 1
ATOM 705 C C . ASN A 1 89 ? 10.127 3.123 -8.890 1.00 88.38 89 ASN A C 1
ATOM 707 O O . ASN A 1 89 ? 9.674 2.273 -9.661 1.00 88.38 89 ASN A O 1
ATOM 711 N N . PRO A 1 90 ? 9.312 4.044 -8.341 1.00 89.19 90 PRO A N 1
ATOM 712 C CA . PRO A 1 90 ? 7.857 3.982 -8.481 1.00 89.19 90 PRO A CA 1
ATOM 713 C C . PRO A 1 90 ? 7.385 4.144 -9.927 1.00 89.19 90 PRO A C 1
ATOM 715 O O . PRO A 1 90 ? 6.427 3.498 -10.340 1.00 89.19 90 PRO A O 1
ATOM 718 N N . ILE A 1 91 ? 8.073 4.974 -10.714 1.00 90.88 91 ILE A N 1
ATOM 719 C CA . ILE A 1 91 ? 7.716 5.236 -12.113 1.00 90.88 91 ILE A CA 1
ATOM 720 C C . ILE A 1 91 ? 7.922 3.996 -12.985 1.00 90.88 91 ILE A C 1
ATOM 722 O O . ILE A 1 91 ? 7.072 3.692 -13.816 1.00 90.88 91 ILE A O 1
ATOM 726 N N . GLU A 1 92 ? 9.013 3.258 -12.784 1.00 89.69 92 GLU A N 1
ATOM 727 C CA . GLU A 1 92 ? 9.285 2.033 -13.540 1.00 89.69 92 GLU A CA 1
ATOM 728 C C . GLU A 1 92 ? 8.252 0.946 -13.225 1.00 89.69 92 GLU A C 1
ATOM 730 O O . GLU A 1 92 ? 7.726 0.310 -14.137 1.00 89.69 92 GLU A O 1
ATOM 735 N N . VAL A 1 93 ? 7.908 0.778 -11.943 1.00 90.44 93 VAL A N 1
ATOM 736 C CA . VAL A 1 93 ? 6.857 -0.154 -11.506 1.00 90.44 93 VAL A CA 1
ATOM 737 C C . VAL A 1 93 ? 5.524 0.187 -12.176 1.00 90.44 93 VAL A C 1
ATOM 73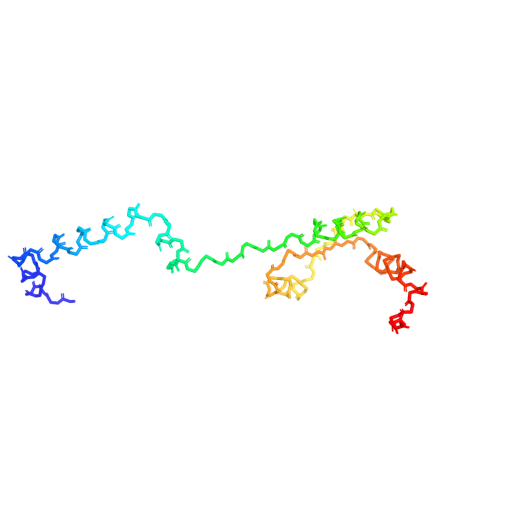9 O O . VAL A 1 93 ? 4.882 -0.692 -12.749 1.00 90.44 93 VAL A O 1
ATOM 742 N N . LEU A 1 94 ? 5.129 1.465 -1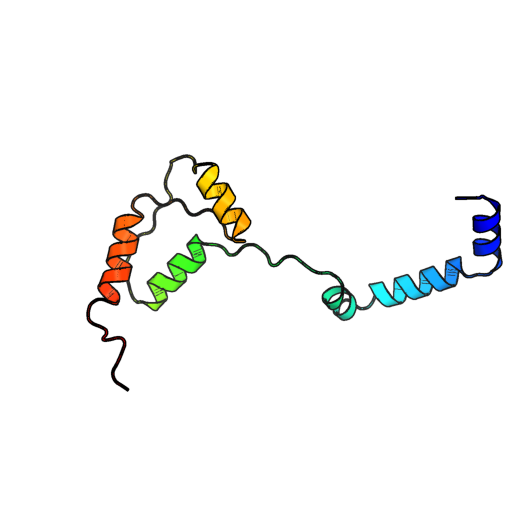2.163 1.00 90.75 94 LEU A N 1
ATOM 743 C CA . LEU A 1 94 ? 3.894 1.920 -12.807 1.00 90.75 94 LEU A CA 1
ATOM 744 C C . LEU A 1 94 ? 3.915 1.713 -14.323 1.00 90.75 94 LEU A C 1
ATOM 746 O O . LEU A 1 94 ? 2.903 1.301 -14.885 1.00 90.75 94 LEU A O 1
ATOM 750 N N . TRP A 1 95 ? 5.049 1.958 -14.982 1.00 90.75 95 TRP A N 1
ATOM 751 C CA . TRP A 1 95 ? 5.179 1.714 -16.417 1.00 90.75 95 TRP A CA 1
ATOM 752 C C . TRP A 1 95 ? 5.031 0.240 -16.767 1.00 90.75 95 TRP A C 1
ATOM 754 O O . TRP A 1 95 ? 4.245 -0.069 -17.654 1.00 90.75 95 TRP A O 1
ATOM 764 N N . LYS A 1 96 ? 5.695 -0.670 -16.045 1.00 88.88 96 LYS A N 1
ATOM 765 C CA . LYS A 1 96 ? 5.563 -2.120 -16.275 1.00 88.88 96 LYS A CA 1
ATOM 766 C C . LYS A 1 96 ? 4.125 -2.603 -16.084 1.00 88.88 96 LYS A C 1
ATOM 768 O O . LYS A 1 96 ? 3.632 -3.409 -16.869 1.00 88.88 96 LYS A O 1
ATOM 773 N N . ILE A 1 97 ? 3.430 -2.073 -15.075 1.00 90.38 97 ILE A N 1
ATOM 774 C CA . ILE A 1 97 ? 1.999 -2.338 -14.878 1.00 90.38 97 ILE A CA 1
ATOM 775 C C . ILE A 1 97 ? 1.184 -1.773 -16.051 1.00 90.38 97 ILE A C 1
ATOM 777 O O . ILE A 1 97 ? 0.315 -2.457 -16.576 1.00 90.38 97 ILE A O 1
ATOM 781 N N . GLY A 1 98 ? 1.461 -0.546 -16.492 1.00 88.62 98 GLY A N 1
ATOM 782 C CA . GLY A 1 98 ? 0.749 0.092 -17.602 1.00 88.62 98 GLY A CA 1
ATOM 783 C C . GLY A 1 98 ? 0.960 -0.602 -18.951 1.00 88.62 98 GLY A C 1
ATOM 784 O O . GLY A 1 98 ? 0.017 -0.727 -19.730 1.00 88.62 98 GLY A O 1
ATOM 785 N N . GLU A 1 99 ? 2.170 -1.094 -19.224 1.00 86.81 99 GLU A N 1
ATOM 786 C CA . GLU A 1 99 ? 2.498 -1.847 -20.439 1.00 86.81 99 GLU A CA 1
ATOM 787 C C . GLU A 1 99 ? 1.675 -3.126 -20.571 1.00 86.81 99 GLU A C 1
ATOM 789 O O . GLU A 1 99 ? 1.267 -3.459 -21.681 1.00 86.81 99 GLU A O 1
ATOM 794 N N . HIS A 1 100 ? 1.340 -3.783 -19.456 1.00 84.38 100 HIS A N 1
ATOM 795 C CA . HIS A 1 100 ? 0.445 -4.941 -19.457 1.00 84.38 100 HIS A CA 1
ATOM 796 C C . HIS A 1 100 ? -0.922 -4.633 -20.094 1.00 84.38 100 HIS A C 1
ATOM 798 O O . HIS A 1 100 ? -1.487 -5.464 -20.800 1.00 84.38 100 HIS A O 1
ATOM 804 N N . PHE A 1 101 ? -1.443 -3.422 -19.889 1.00 83.00 101 PHE A N 1
ATOM 805 C CA . PHE A 1 101 ? -2.730 -2.980 -20.437 1.00 83.00 101 PHE A CA 1
ATOM 806 C C . PHE A 1 101 ? -2.597 -2.264 -21.789 1.00 83.00 101 PHE A C 1
ATOM 808 O O . PHE A 1 101 ? -3.583 -1.825 -22.390 1.00 83.00 101 PHE A O 1
ATOM 815 N N . LYS A 1 102 ? -1.377 -2.108 -22.307 1.00 75.69 102 LYS A N 1
ATOM 816 C CA . LYS A 1 102 ? -1.146 -1.429 -23.578 1.00 75.69 102 LYS A CA 1
ATOM 817 C C . LYS A 1 102 ? -1.543 -2.359 -24.725 1.00 75.69 102 LYS A C 1
ATOM 819 O O . LYS A 1 102 ? -0.809 -3.264 -25.097 1.00 75.69 102 LYS A O 1
ATOM 824 N N . GLY A 1 103 ? -2.717 -2.112 -25.303 1.00 62.38 103 GLY A N 1
ATOM 825 C CA . GLY A 1 103 ? -3.265 -2.898 -26.417 1.00 62.38 103 GLY A CA 1
ATOM 826 C C . GLY A 1 103 ? -4.564 -3.635 -26.087 1.00 62.38 103 GLY A C 1
ATOM 827 O O . GLY A 1 103 ? -5.252 -4.070 -27.011 1.00 62.38 103 GLY A O 1
ATOM 828 N N . THR A 1 104 ? -4.972 -3.699 -24.814 1.00 57.97 104 THR A N 1
ATOM 829 C CA . THR A 1 104 ? -6.353 -4.050 -24.468 1.00 57.97 104 THR A CA 1
ATOM 830 C C . THR A 1 104 ? -7.261 -2.911 -24.915 1.00 57.97 104 THR A C 1
ATOM 832 O O . THR A 1 104 ? -7.285 -1.839 -24.310 1.00 57.97 104 THR A O 1
ATOM 835 N N . LYS A 1 105 ? -7.995 -3.119 -26.014 1.00 56.62 105 LYS A N 1
ATOM 836 C CA . LYS A 1 105 ? -9.100 -2.236 -26.391 1.00 56.62 105 LYS A CA 1
ATOM 837 C C . LYS A 1 105 ? -10.134 -2.290 -25.268 1.00 56.62 105 LYS A C 1
ATOM 839 O O . LYS A 1 105 ? -10.842 -3.283 -25.127 1.00 56.62 105 LYS A O 1
ATOM 844 N N . PHE A 1 106 ? -10.224 -1.231 -24.470 1.00 57.47 106 PHE A N 1
ATOM 845 C CA . PHE A 1 106 ? -11.388 -0.987 -23.624 1.00 57.47 106 PHE A CA 1
ATOM 846 C C . PHE A 1 106 ? -12.567 -0.667 -24.551 1.00 57.47 106 PHE A C 1
ATOM 848 O O . PHE A 1 106 ? -12.799 0.487 -24.894 1.00 57.47 106 PHE A O 1
ATOM 855 N N . GLY A 1 107 ? -13.237 -1.706 -25.045 1.00 53.62 107 GLY A N 1
ATOM 856 C CA . GLY A 1 107 ? -14.342 -1.587 -25.992 1.00 53.62 107 GLY A CA 1
ATOM 857 C C . GLY A 1 107 ? -14.191 -2.529 -27.179 1.00 53.62 107 GLY A C 1
ATOM 858 O O . GLY A 1 107 ? -13.463 -2.242 -28.126 1.00 53.62 107 GLY A O 1
ATOM 859 N N . ASN A 1 108 ? -14.864 -3.672 -27.076 1.00 42.94 108 ASN A N 1
ATOM 860 C CA . ASN A 1 108 ? -15.682 -4.281 -28.125 1.00 42.94 108 ASN A CA 1
ATOM 861 C C . ASN A 1 108 ? -16.401 -5.479 -27.487 1.00 42.94 108 ASN A C 1
ATOM 863 O O . ASN A 1 108 ? -15.940 -6.617 -27.558 1.00 42.94 108 ASN A O 1
ATOM 867 N N . SER A 1 109 ? -17.488 -5.156 -26.785 1.00 42.44 109 SER A N 1
ATOM 868 C CA . SER A 1 109 ? -18.677 -6.007 -26.686 1.00 42.44 109 SER A CA 1
ATOM 869 C C . SER A 1 109 ? -19.373 -6.067 -28.038 1.00 42.44 109 SER A C 1
ATOM 871 O O . SER A 1 109 ? -19.484 -4.970 -28.638 1.00 42.44 109 SER A O 1
#

pLDDT: mean 79.64, std 12.21, range [42.44, 93.31]

Secondary structure (DSSP, 8-state):
--HHHHHHHHHTTHHHHHHHHHHHHHH-HHHHHHHS-PPPPPB-HHHHHHHHHHHTT------B--SPPPHHHHHHHHHTTB----BS-HHHHHHHHHHHTTT--S---

Radius of gyration: 26.67 Å; chains: 1; bounding box: 51×29×75 Å

Foldseek 3Di:
DDPVVVVVCVVVCVVVVVVVVVCVCVVDPVNVVVVPPDPDQQAEPVVVLVVLCVVLVHDDDWDADPDDDDPVQCVVSVVVSHGRGHTDCVPVSVVSVVVSCVPPPPDDD

Sequence (109 aa):
MSFLIRYLFKQSGIEDTIKEAMEEITSDKDFLDLIIIRPSPPSNSKEELMKLIKNLGLDIEIRDSKNTIDPIRRSTAISANVTPLDIENPIEVLWKIGEHFKGTKFGNS